Protein AF-A0A1A8F0S7-F1 (afdb_monomer_lite)

Structure (mmCIF, N/CA/C/O backbone):
data_AF-A0A1A8F0S7-F1
#
_entry.id   AF-A0A1A8F0S7-F1
#
loop_
_atom_site.group_PDB
_atom_site.id
_atom_site.type_symbol
_atom_site.label_atom_id
_atom_site.label_alt_id
_atom_site.label_comp_id
_atom_site.label_asym_id
_atom_site.label_entity_id
_atom_site.label_seq_id
_atom_site.pdbx_PDB_ins_code
_atom_site.Cartn_x
_atom_site.Cartn_y
_atom_site.Cartn_z
_atom_site.occupancy
_atom_site.B_iso_or_equiv
_atom_site.auth_seq_id
_atom_site.auth_comp_id
_atom_site.auth_asym_id
_atom_site.auth_atom_id
_atom_site.pdbx_PDB_model_num
ATOM 1 N N . PHE A 1 1 ? -6.351 -5.201 21.429 1.00 93.25 1 PHE A N 1
ATOM 2 C CA . PHE A 1 1 ? -6.988 -5.047 20.107 1.00 93.25 1 PHE A CA 1
ATOM 3 C C . PHE A 1 1 ? -7.717 -6.335 19.770 1.00 93.25 1 PHE A C 1
ATOM 5 O O . PHE A 1 1 ? -7.229 -7.386 20.167 1.00 93.25 1 PHE A O 1
ATOM 12 N N . ALA A 1 2 ? -8.847 -6.254 19.074 1.00 96.31 2 ALA A N 1
ATOM 13 C CA . ALA A 1 2 ? -9.504 -7.397 18.443 1.00 96.31 2 ALA A CA 1
ATOM 14 C C . ALA A 1 2 ? -9.340 -7.318 16.920 1.00 96.31 2 ALA A C 1
ATOM 16 O O . ALA A 1 2 ? -9.333 -6.221 16.362 1.00 96.31 2 ALA A O 1
ATOM 17 N N . GLU A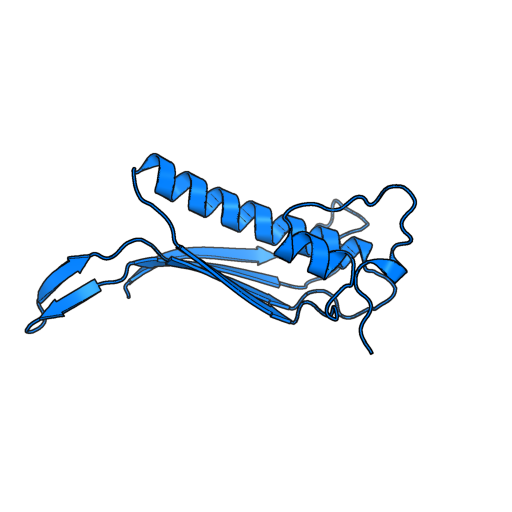 1 3 ? -9.200 -8.464 16.261 1.00 97.69 3 GLU A N 1
ATOM 18 C CA . GLU A 1 3 ? -9.238 -8.550 14.801 1.00 97.69 3 GLU A CA 1
ATOM 19 C C . GLU A 1 3 ? -10.684 -8.416 14.319 1.00 97.69 3 GLU A C 1
ATOM 21 O O . GLU A 1 3 ? -11.569 -9.124 14.797 1.00 97.69 3 GLU A O 1
ATOM 26 N N . VAL A 1 4 ? -10.917 -7.493 13.387 1.00 97.62 4 VAL A N 1
ATOM 27 C CA . VAL A 1 4 ? -12.232 -7.266 12.771 1.00 97.62 4 VAL A CA 1
ATOM 28 C C . VAL A 1 4 ? -12.292 -7.902 11.388 1.00 97.62 4 VAL A C 1
ATOM 30 O O . VAL A 1 4 ? -13.294 -8.517 11.033 1.00 97.62 4 VAL A O 1
ATOM 33 N N . ALA A 1 5 ? -11.234 -7.731 10.596 1.00 98.00 5 ALA A N 1
ATOM 34 C CA . ALA A 1 5 ? -11.119 -8.294 9.258 1.00 98.00 5 ALA A CA 1
ATOM 35 C C . ALA A 1 5 ? -9.649 -8.424 8.859 1.00 98.00 5 ALA A C 1
ATOM 37 O O . ALA A 1 5 ? -8.823 -7.598 9.252 1.00 98.00 5 ALA A O 1
ATOM 38 N N . VAL A 1 6 ? -9.344 -9.417 8.027 1.00 98.31 6 VAL A N 1
ATOM 39 C CA . VAL A 1 6 ? -8.018 -9.627 7.449 1.00 98.31 6 VAL A CA 1
ATOM 40 C C . VAL A 1 6 ? -8.139 -9.954 5.966 1.00 98.31 6 VAL A C 1
ATOM 42 O O . VAL A 1 6 ? -8.876 -10.860 5.577 1.00 98.31 6 VAL A O 1
ATOM 45 N N . THR A 1 7 ? -7.364 -9.251 5.145 1.00 98.50 7 THR A N 1
ATOM 46 C CA . THR A 1 7 ? -7.207 -9.544 3.721 1.00 98.50 7 THR A CA 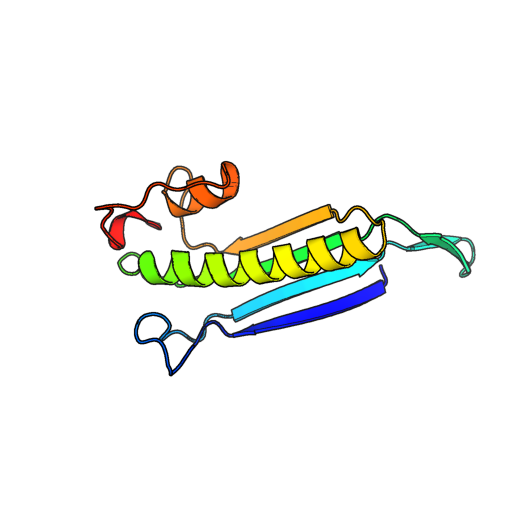1
ATOM 47 C C . THR A 1 7 ? -5.751 -9.887 3.440 1.00 98.50 7 THR A C 1
ATOM 49 O O . THR A 1 7 ? -4.845 -9.083 3.669 1.00 98.50 7 THR A O 1
ATOM 52 N N . LYS A 1 8 ? -5.520 -11.097 2.924 1.00 98.38 8 LYS A N 1
ATOM 53 C CA . LYS A 1 8 ? -4.222 -11.520 2.387 1.00 98.38 8 LYS A CA 1
ATOM 54 C C . LYS A 1 8 ? -4.214 -11.230 0.891 1.00 98.38 8 LYS A C 1
ATOM 56 O O . LYS A 1 8 ? -5.095 -11.697 0.173 1.00 98.38 8 LYS A O 1
ATOM 61 N N . LEU A 1 9 ? -3.244 -10.449 0.437 1.00 98.06 9 LEU A N 1
ATOM 62 C CA . LEU A 1 9 ? -3.120 -10.020 -0.949 1.00 98.06 9 LEU A CA 1
ATOM 63 C C . LEU A 1 9 ? -2.044 -10.838 -1.655 1.00 98.06 9 LEU A C 1
ATOM 65 O O . LEU A 1 9 ? -0.889 -10.833 -1.238 1.00 98.06 9 LEU A O 1
ATOM 69 N N . GLU A 1 10 ? -2.426 -11.465 -2.762 1.00 97.62 10 GLU A N 1
ATOM 70 C CA . GLU A 1 10 ? -1.513 -12.011 -3.763 1.00 97.62 10 GLU A CA 1
ATOM 71 C C . GLU A 1 10 ? -1.419 -11.013 -4.918 1.00 97.62 10 GLU A C 1
ATOM 73 O O . GLU A 1 10 ? -2.441 -10.615 -5.494 1.00 97.62 10 GLU A O 1
ATOM 78 N N . PHE A 1 11 ? -0.204 -10.581 -5.258 1.00 97.62 11 PHE A N 1
ATOM 79 C CA . PHE A 1 11 ? -0.021 -9.651 -6.373 1.00 97.62 11 PHE A CA 1
ATOM 80 C C . PHE A 1 11 ? 0.142 -10.341 -7.723 1.00 97.62 11 PHE A C 1
ATOM 82 O O . PHE A 1 11 ? -0.011 -9.678 -8.745 1.00 97.62 11 PHE A O 1
ATOM 89 N N . PHE A 1 12 ? 0.421 -11.645 -7.742 1.00 97.19 12 PHE A N 1
ATOM 90 C CA . PHE A 1 12 ? 0.474 -12.420 -8.975 1.00 97.19 12 PHE A CA 1
ATOM 91 C C . PHE A 1 12 ? -0.917 -12.490 -9.621 1.00 97.19 12 PHE A C 1
ATOM 93 O O . PHE A 1 12 ? -1.878 -12.925 -8.984 1.00 97.19 12 PHE A O 1
ATOM 100 N N . ARG A 1 13 ? -1.026 -12.075 -10.887 1.00 95.62 13 ARG A N 1
ATOM 101 C CA . ARG A 1 13 ? -2.268 -12.114 -11.675 1.00 95.62 13 ARG A CA 1
ATOM 102 C C . ARG A 1 13 ? -1.979 -12.785 -13.020 1.00 95.62 13 ARG A C 1
ATOM 104 O O . ARG A 1 13 ? -1.380 -12.141 -13.878 1.00 95.62 13 ARG A O 1
ATOM 111 N N . PRO A 1 14 ? -2.376 -14.054 -13.230 1.00 92.69 14 PRO A N 1
ATOM 112 C CA . PRO A 1 14 ? -2.023 -14.786 -14.447 1.00 92.69 14 PRO A CA 1
ATOM 113 C C . PRO A 1 14 ? -2.639 -14.172 -15.712 1.00 92.69 14 PRO A C 1
ATOM 115 O O . PRO A 1 14 ? -2.111 -14.370 -16.802 1.00 92.69 14 PRO A O 1
ATOM 118 N N . GLU A 1 15 ? -3.714 -13.391 -15.581 1.00 94.12 15 GLU A N 1
ATOM 119 C CA . GLU A 1 15 ? -4.346 -12.678 -16.693 1.00 94.12 15 GLU A CA 1
ATOM 120 C C . GLU A 1 15 ? -3.637 -11.358 -17.056 1.00 94.12 15 GLU A C 1
ATOM 122 O O . GLU A 1 15 ? -3.977 -10.736 -18.062 1.00 94.12 15 GLU A O 1
ATOM 127 N N . MET A 1 16 ? -2.665 -10.904 -16.254 1.00 91.44 16 MET A N 1
ATOM 128 C CA . MET A 1 16 ? -1.948 -9.643 -16.455 1.00 91.44 16 MET A CA 1
ATOM 129 C C . MET A 1 16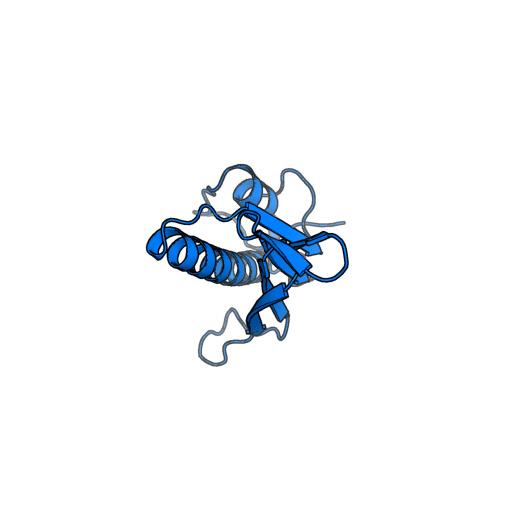 ? -0.443 -9.887 -16.556 1.00 91.44 16 MET A C 1
ATOM 131 O O . MET A 1 16 ? 0.234 -10.054 -15.546 1.00 91.44 16 MET A O 1
ATOM 135 N N . GLU A 1 17 ? 0.103 -9.794 -17.770 1.00 91.12 17 GLU A N 1
ATOM 136 C CA . GLU A 1 17 ? 1.529 -10.044 -18.054 1.00 91.12 17 GLU A CA 1
ATOM 137 C C . GLU A 1 17 ? 2.487 -9.244 -17.147 1.00 91.12 17 GLU A C 1
ATOM 139 O O . GLU A 1 17 ? 3.540 -9.733 -16.743 1.00 91.12 17 GLU A O 1
ATOM 144 N N . MET A 1 18 ? 2.110 -8.016 -16.773 1.00 92.56 18 MET A N 1
ATOM 145 C CA . MET A 1 18 ? 2.917 -7.170 -15.889 1.00 92.56 18 MET A CA 1
ATOM 146 C C . MET A 1 18 ? 3.040 -7.733 -14.461 1.00 92.56 18 MET A C 1
ATOM 148 O O . MET A 1 18 ? 4.085 -7.561 -13.835 1.00 92.56 18 MET A O 1
ATOM 152 N N . LEU A 1 19 ? 1.995 -8.376 -13.934 1.00 94.69 19 LEU A N 1
ATOM 153 C CA . LEU A 1 19 ? 1.892 -8.835 -12.546 1.00 94.69 19 LEU A CA 1
ATOM 154 C C . LEU A 1 19 ? 2.288 -10.313 -12.419 1.00 94.69 19 LEU A C 1
ATOM 156 O O . LEU A 1 19 ? 1.536 -11.158 -11.939 1.00 94.69 19 LEU A O 1
ATOM 160 N N . ASP A 1 20 ? 3.524 -10.606 -12.817 1.00 93.25 20 ASP A N 1
ATOM 161 C CA . ASP A 1 20 ? 4.111 -11.949 -12.889 1.00 93.25 20 ASP A CA 1
ATOM 162 C C . ASP A 1 20 ? 4.862 -12.376 -11.611 1.00 93.25 20 ASP A C 1
ATOM 164 O O . ASP A 1 20 ? 5.624 -13.344 -11.622 1.00 93.25 20 ASP A O 1
ATOM 168 N N . ARG A 1 21 ? 4.696 -11.647 -10.496 1.00 95.88 21 ARG A N 1
ATOM 169 C CA . ARG A 1 21 ? 5.455 -11.863 -9.250 1.00 95.88 21 ARG A CA 1
ATOM 170 C C . ARG A 1 21 ? 4.560 -12.192 -8.064 1.00 95.88 21 ARG A C 1
ATOM 172 O O . ARG A 1 21 ? 3.623 -11.460 -7.769 1.00 95.88 21 ARG A O 1
ATOM 179 N N . HIS A 1 22 ? 4.949 -13.224 -7.318 1.00 96.12 22 HIS A N 1
ATOM 180 C CA . HIS A 1 22 ? 4.294 -13.712 -6.096 1.00 96.12 22 HIS A CA 1
ATOM 181 C C . HIS A 1 22 ? 4.653 -12.903 -4.839 1.00 96.12 22 HIS A C 1
ATOM 183 O O . HIS A 1 22 ? 4.771 -13.451 -3.747 1.00 96.12 22 HIS A O 1
ATOM 189 N N . ASN A 1 23 ? 4.903 -11.600 -4.981 1.00 98.12 23 ASN A N 1
ATOM 190 C CA . ASN A 1 23 ? 4.958 -10.739 -3.805 1.00 98.12 23 ASN A CA 1
ATOM 191 C C . ASN A 1 23 ? 3.559 -10.696 -3.176 1.00 98.12 23 ASN A C 1
ATOM 193 O O . ASN A 1 23 ? 2.546 -10.804 -3.875 1.00 98.12 23 ASN A O 1
ATOM 197 N N . VAL A 1 24 ? 3.523 -10.500 -1.864 1.00 98.38 24 VAL A N 1
ATOM 198 C CA . VAL A 1 24 ? 2.291 -10.525 -1.080 1.00 98.38 24 VAL A CA 1
ATOM 199 C C . VAL A 1 24 ? 2.167 -9.275 -0.225 1.00 98.38 24 VAL A C 1
ATOM 201 O O . VAL A 1 24 ? 3.160 -8.614 0.090 1.00 98.38 24 VAL A O 1
ATOM 204 N N . GLY A 1 25 ? 0.939 -8.983 0.180 1.00 98.50 25 GLY A N 1
ATOM 205 C CA . GLY A 1 25 ? 0.623 -7.977 1.183 1.00 98.50 25 GLY A CA 1
ATOM 206 C C . GLY A 1 25 ? -0.404 -8.499 2.179 1.00 98.50 25 GLY A C 1
ATOM 207 O O . GLY A 1 25 ? -1.067 -9.510 1.952 1.00 98.50 25 GLY A O 1
ATOM 208 N N . ILE A 1 26 ? -0.554 -7.796 3.292 1.00 98.75 26 ILE A N 1
ATOM 209 C CA . ILE A 1 26 ? -1.623 -8.030 4.260 1.00 98.75 26 ILE A CA 1
ATOM 210 C C . ILE A 1 26 ? -2.244 -6.696 4.648 1.00 98.75 26 ILE A C 1
ATOM 212 O O . ILE A 1 26 ? -1.526 -5.718 4.855 1.00 98.75 26 ILE A O 1
ATOM 216 N N . VAL A 1 27 ? -3.569 -6.673 4.748 1.00 98.81 27 VAL A N 1
ATOM 217 C CA . VAL A 1 27 ? -4.346 -5.555 5.286 1.00 98.81 27 VAL A CA 1
ATOM 218 C C . VAL A 1 27 ? -5.205 -6.097 6.421 1.00 98.81 27 VAL A C 1
ATOM 220 O O . VAL A 1 27 ? -5.951 -7.056 6.243 1.00 98.81 27 VAL A O 1
ATOM 223 N N . LEU A 1 28 ? -5.053 -5.520 7.607 1.00 98.62 28 LEU A N 1
ATOM 224 C CA . LEU A 1 28 ? -5.671 -5.970 8.848 1.00 98.62 28 LEU A CA 1
ATOM 225 C C . LEU A 1 28 ? -6.453 -4.817 9.469 1.00 98.62 28 LEU A C 1
ATOM 227 O O . LEU A 1 28 ? -5.881 -3.771 9.766 1.00 98.62 28 LEU A O 1
ATOM 231 N N . LEU A 1 29 ? -7.745 -5.013 9.708 1.00 98.69 29 LEU A N 1
ATOM 232 C CA . LEU A 1 29 ? -8.566 -4.073 10.460 1.00 98.69 29 LEU A CA 1
ATOM 233 C C . LEU A 1 29 ? -8.625 -4.508 11.925 1.00 98.69 29 LEU A C 1
ATOM 235 O O . LEU A 1 29 ? -9.117 -5.590 12.249 1.00 98.69 29 LEU A O 1
ATOM 239 N N . LEU A 1 30 ? -8.134 -3.647 12.809 1.00 98.50 30 LEU A N 1
ATOM 240 C CA . LEU A 1 30 ? -8.077 -3.867 14.248 1.00 98.50 30 LEU A CA 1
ATOM 241 C C . LEU A 1 30 ? -9.033 -2.935 14.986 1.00 98.50 30 LEU A C 1
ATOM 243 O O . LEU A 1 30 ? -9.105 -1.743 14.695 1.00 98.50 30 LEU A O 1
ATOM 247 N N . GLN A 1 31 ? -9.684 -3.458 16.021 1.00 97.44 31 GLN A N 1
ATOM 248 C CA . GLN A 1 31 ? -10.463 -2.677 16.972 1.00 97.44 31 GLN A CA 1
ATOM 249 C C . GLN A 1 31 ? -9.673 -2.485 18.277 1.00 97.44 31 GLN A C 1
ATOM 251 O O . GLN A 1 31 ? -9.387 -3.472 18.969 1.00 97.44 31 GLN A O 1
ATOM 256 N N . PRO A 1 32 ? -9.310 -1.253 18.673 1.00 96.38 32 PRO A N 1
ATOM 257 C CA . PRO A 1 32 ? -8.781 -0.995 20.008 1.00 96.38 32 PRO A CA 1
ATOM 258 C C . PRO A 1 32 ? -9.858 -1.263 21.065 1.00 96.38 32 PRO A C 1
ATOM 260 O O . PRO A 1 32 ? -10.975 -0.761 20.957 1.00 96.38 32 PRO A O 1
ATOM 263 N N . LEU A 1 33 ? -9.508 -2.024 22.102 1.00 95.81 33 LEU A N 1
ATOM 264 C CA . LEU A 1 33 ? -10.388 -2.321 23.232 1.00 95.81 33 LEU A CA 1
ATOM 265 C C . LEU A 1 33 ? -9.749 -1.766 24.502 1.00 95.81 33 LEU A C 1
ATOM 267 O O . LEU A 1 33 ? -8.588 -2.073 24.780 1.00 95.81 33 LEU A O 1
ATOM 271 N N . VAL A 1 34 ? -10.499 -0.971 25.258 1.00 93.38 34 VAL A N 1
ATOM 272 C CA . VAL A 1 34 ? -10.123 -0.532 26.603 1.00 93.38 34 VAL A CA 1
ATOM 273 C C . VAL A 1 34 ? -10.719 -1.529 27.582 1.00 93.38 34 VAL A C 1
ATOM 275 O O . VAL A 1 34 ? -11.930 -1.741 27.588 1.00 93.38 34 VAL A O 1
ATOM 278 N N . VAL A 1 35 ? -9.863 -2.168 28.375 1.00 92.94 35 VAL A N 1
ATOM 279 C CA . VAL A 1 35 ? -10.256 -3.214 29.323 1.00 92.94 35 VAL A CA 1
ATOM 280 C C . VAL A 1 35 ? -9.924 -2.756 30.737 1.00 92.94 35 VAL A C 1
ATOM 282 O O . VAL A 1 35 ? -8.797 -2.341 31.002 1.00 92.94 35 VAL A O 1
ATOM 285 N N . GLN A 1 36 ? -10.893 -2.858 31.642 1.00 91.75 36 GLN A N 1
ATOM 286 C CA . GLN A 1 36 ? -10.711 -2.689 33.084 1.00 91.75 36 GLN A CA 1
ATOM 287 C C . GLN A 1 36 ? -11.274 -3.923 33.781 1.00 91.75 36 GLN A C 1
ATOM 289 O O . GLN A 1 36 ? -12.374 -4.355 33.456 1.00 91.75 36 GLN A O 1
ATOM 294 N N . GLU A 1 37 ? -10.500 -4.515 34.693 1.00 89.50 37 GLU A N 1
ATOM 295 C CA . GLU A 1 37 ? -10.920 -5.696 35.471 1.00 89.50 37 GLU A CA 1
ATOM 296 C C . GLU A 1 37 ? -11.515 -6.828 34.605 1.00 89.50 37 GLU A C 1
ATOM 298 O O . GLU A 1 37 ? -12.525 -7.436 34.939 1.00 89.50 37 GLU A O 1
ATOM 303 N N . ALA A 1 38 ? -10.882 -7.102 33.456 1.00 88.31 38 ALA A N 1
ATOM 304 C CA . ALA A 1 38 ? -11.311 -8.091 32.457 1.00 88.31 38 ALA A CA 1
ATOM 305 C C . ALA A 1 38 ? -12.656 -7.810 31.744 1.00 88.31 38 ALA A C 1
ATOM 307 O O . ALA A 1 38 ? -13.123 -8.647 30.973 1.00 88.31 38 ALA A O 1
ATOM 308 N N . VAL A 1 39 ? -13.237 -6.619 31.909 1.00 92.12 39 VAL A N 1
ATOM 309 C CA . VAL A 1 39 ? -14.420 -6.146 31.175 1.00 92.12 39 VAL A CA 1
ATOM 310 C C . VAL A 1 39 ? -14.009 -5.078 30.160 1.00 92.12 39 VAL A C 1
ATOM 312 O O . VAL A 1 39 ? -13.223 -4.181 30.465 1.00 92.12 39 VAL A O 1
ATOM 315 N N . VAL A 1 40 ? -14.534 -5.157 28.932 1.00 92.69 40 VAL A N 1
ATOM 316 C CA . VAL A 1 40 ? -14.352 -4.098 27.925 1.00 92.69 40 VAL A CA 1
ATOM 317 C C . VAL A 1 40 ? -15.215 -2.900 28.319 1.00 92.69 40 VAL A C 1
ATOM 319 O O . VAL A 1 40 ? -16.437 -3.008 28.361 1.00 92.69 40 VAL A O 1
ATOM 322 N N . THR A 1 41 ? -14.587 -1.761 28.594 1.00 93.94 41 THR A N 1
ATOM 323 C CA . THR A 1 41 ? -15.266 -0.539 29.053 1.00 93.94 41 THR A CA 1
ATOM 324 C C . THR A 1 41 ? -15.401 0.521 27.968 1.00 93.94 41 THR A C 1
ATOM 326 O O . THR A 1 41 ? -16.296 1.358 28.041 1.00 93.94 41 THR A O 1
ATOM 329 N N . ALA A 1 42 ? -14.549 0.485 26.943 1.00 94.12 42 ALA A N 1
ATOM 330 C CA . ALA A 1 42 ? -14.665 1.352 25.778 1.00 94.12 42 ALA A CA 1
ATOM 331 C C . ALA A 1 42 ? -14.034 0.714 24.538 1.00 94.12 42 ALA A C 1
ATOM 333 O O . ALA A 1 42 ? -13.156 -0.149 24.622 1.00 94.12 42 ALA A O 1
ATOM 334 N N . VAL A 1 43 ? -14.467 1.186 23.374 1.00 95.00 43 VAL A N 1
ATOM 335 C CA . VAL A 1 43 ? -13.962 0.773 22.067 1.00 95.00 43 VAL A CA 1
ATOM 336 C C . VAL A 1 43 ? -13.409 2.011 21.365 1.00 95.00 43 VAL A C 1
ATOM 338 O O . VAL A 1 43 ? -14.102 3.018 21.242 1.00 95.00 43 VAL A O 1
ATOM 341 N N . GLY A 1 44 ? -12.137 1.965 20.964 1.00 94.44 44 GLY A N 1
ATOM 342 C CA . GLY A 1 44 ? -11.491 3.060 20.231 1.00 94.44 44 GLY A CA 1
ATOM 343 C C . GLY A 1 44 ? -11.833 3.033 18.737 1.00 94.44 44 GLY A C 1
ATOM 344 O O . GLY A 1 44 ? -12.410 2.052 18.283 1.00 94.44 44 GLY A O 1
ATOM 345 N N . PRO A 1 45 ? -11.460 4.055 17.948 1.00 95.94 45 PRO A N 1
ATOM 346 C CA . PRO A 1 45 ? -11.671 4.049 16.498 1.00 95.94 45 PRO A CA 1
ATOM 347 C C . PRO A 1 45 ? -10.894 2.904 15.815 1.00 95.94 45 PRO A C 1
ATOM 349 O O . PRO A 1 45 ? -9.769 2.616 16.240 1.00 95.94 45 PRO A O 1
ATOM 352 N N . PRO A 1 46 ? -11.435 2.272 14.755 1.00 97.88 46 PRO A N 1
ATOM 353 C CA . PRO A 1 46 ? -10.738 1.212 14.031 1.00 97.88 46 PRO A CA 1
ATOM 354 C C . PRO A 1 46 ? -9.368 1.645 13.486 1.00 97.88 46 PRO A C 1
ATOM 356 O O . PRO A 1 46 ? -9.165 2.794 13.084 1.00 97.88 46 PRO A O 1
ATOM 359 N N . LEU A 1 47 ? -8.432 0.698 13.438 1.00 98.44 47 LEU A N 1
ATOM 360 C CA . LEU A 1 47 ? -7.073 0.865 12.928 1.00 98.44 47 LEU A CA 1
ATOM 361 C C . LEU A 1 47 ? -6.815 -0.136 11.796 1.00 98.44 47 LEU A C 1
ATOM 363 O O . LEU A 1 47 ? -6.709 -1.335 12.038 1.00 98.44 47 LEU A O 1
ATOM 367 N N . CYS A 1 48 ? -6.690 0.359 10.570 1.00 98.69 48 CYS A N 1
ATOM 368 C CA . CYS A 1 48 ? -6.240 -0.400 9.413 1.00 98.69 48 CYS A CA 1
ATOM 369 C C . CYS A 1 48 ? -4.707 -0.439 9.385 1.00 98.69 48 CYS A C 1
ATOM 371 O O . CYS A 1 48 ? -4.053 0.590 9.221 1.00 98.69 48 CYS A O 1
ATOM 373 N N . VAL A 1 49 ? -4.125 -1.626 9.520 1.00 98.81 49 VAL A N 1
ATOM 374 C CA . VAL A 1 49 ? -2.683 -1.861 9.419 1.00 98.81 49 VAL A CA 1
ATOM 375 C C . VAL A 1 49 ? -2.403 -2.638 8.143 1.00 98.81 49 VAL A C 1
ATOM 377 O O . VAL A 1 49 ? -2.905 -3.744 7.964 1.00 98.81 49 VAL A O 1
ATOM 380 N N . ALA A 1 50 ? -1.581 -2.076 7.268 1.00 98.81 50 ALA A N 1
ATOM 381 C CA . ALA A 1 50 ? -1.127 -2.722 6.050 1.00 98.81 50 ALA A CA 1
ATOM 382 C C . ALA A 1 50 ? 0.378 -2.994 6.114 1.00 98.81 50 ALA A C 1
ATOM 384 O O . ALA A 1 50 ? 1.143 -2.166 6.608 1.00 98.81 50 ALA A O 1
ATOM 385 N N . ASN A 1 51 ? 0.811 -4.144 5.601 1.00 98.81 51 ASN A N 1
ATOM 386 C CA . ASN A 1 51 ? 2.225 -4.484 5.482 1.00 98.81 51 ASN A CA 1
ATOM 387 C C . ASN A 1 51 ? 2.502 -5.208 4.161 1.00 98.81 51 ASN A C 1
ATOM 389 O O . ASN A 1 51 ? 1.707 -6.046 3.732 1.00 98.81 51 ASN A O 1
ATOM 393 N N . THR A 1 52 ? 3.624 -4.902 3.516 1.00 98.69 52 THR A N 1
ATOM 394 C CA . THR A 1 52 ? 4.015 -5.516 2.240 1.00 98.69 52 THR A CA 1
ATOM 395 C C . THR A 1 52 ? 5.532 -5.594 2.086 1.00 98.69 52 THR A C 1
ATOM 397 O O . THR A 1 52 ? 6.285 -4.894 2.761 1.00 98.69 52 THR A O 1
ATOM 400 N N . HIS A 1 53 ? 5.984 -6.423 1.152 1.00 98.12 53 HIS A N 1
ATOM 401 C CA . HIS A 1 53 ? 7.333 -6.353 0.605 1.00 98.12 53 HIS A CA 1
ATOM 402 C C . HIS A 1 53 ? 7.214 -6.321 -0.923 1.00 98.12 53 HIS A C 1
ATOM 404 O O . HIS A 1 53 ? 6.967 -7.350 -1.561 1.00 98.12 53 HIS A O 1
ATOM 410 N N . LEU A 1 54 ? 7.354 -5.128 -1.509 1.00 98.12 54 LEU A N 1
ATOM 411 C CA . LEU A 1 54 ? 7.238 -4.921 -2.956 1.00 98.12 54 LEU A CA 1
ATOM 412 C C . LEU A 1 54 ? 8.391 -5.582 -3.715 1.00 98.12 54 LEU A C 1
ATOM 414 O O . LEU A 1 54 ? 9.434 -5.905 -3.147 1.00 98.12 54 LEU A O 1
ATOM 418 N N . LEU A 1 55 ? 8.229 -5.752 -5.026 1.00 97.62 55 LEU A N 1
ATOM 419 C CA . LEU A 1 55 ? 9.264 -6.312 -5.888 1.00 97.62 55 LEU A CA 1
ATOM 420 C C . LEU A 1 55 ? 10.618 -5.610 -5.681 1.00 97.62 55 LEU A C 1
ATOM 422 O O . LEU A 1 55 ? 10.714 -4.386 -5.745 1.00 97.62 55 LEU A O 1
ATOM 426 N N . PHE A 1 56 ? 11.683 -6.400 -5.521 1.00 96.25 56 PHE A N 1
ATOM 427 C CA . PHE A 1 56 ? 13.042 -5.877 -5.399 1.00 96.25 56 PHE A CA 1
ATOM 428 C C . PHE A 1 56 ? 13.513 -5.239 -6.713 1.00 96.25 56 PHE A C 1
ATOM 430 O O . PHE A 1 56 ? 13.806 -4.055 -6.734 1.00 96.25 56 PHE A O 1
ATOM 437 N N . ASN A 1 57 ? 13.486 -5.961 -7.841 1.00 95.06 57 ASN A N 1
ATOM 438 C CA . ASN A 1 57 ? 14.114 -5.573 -9.120 1.00 95.06 57 ASN A CA 1
ATOM 439 C C . ASN A 1 57 ? 14.013 -4.059 -9.480 1.00 95.06 57 ASN A C 1
ATOM 441 O O . ASN A 1 57 ? 12.920 -3.571 -9.790 1.00 95.06 57 ASN A O 1
ATOM 445 N N . PRO A 1 58 ? 15.140 -3.314 -9.536 1.00 92.69 58 PRO A N 1
ATOM 446 C CA . PRO A 1 58 ? 15.141 -1.863 -9.773 1.00 92.69 58 PRO A CA 1
ATOM 447 C C . PRO A 1 58 ? 14.677 -1.460 -11.177 1.00 92.69 58 PRO A C 1
ATOM 449 O O . PRO A 1 58 ? 14.323 -0.305 -11.397 1.00 92.69 58 PRO A O 1
ATOM 452 N N . LYS A 1 59 ? 14.666 -2.391 -12.140 1.00 94.25 59 LYS A N 1
ATOM 453 C CA . LYS A 1 59 ? 14.211 -2.127 -13.513 1.00 94.25 59 LYS A CA 1
ATOM 454 C C . LYS A 1 59 ? 12.693 -2.2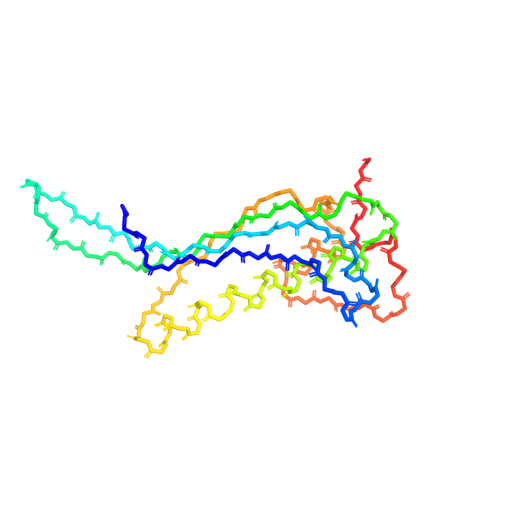22 -13.673 1.00 94.25 59 LYS A C 1
ATOM 456 O O . LYS A 1 59 ? 12.180 -1.772 -14.690 1.00 94.25 59 LYS A O 1
ATOM 461 N N . ARG A 1 60 ? 11.993 -2.808 -12.696 1.00 95.19 60 ARG A N 1
ATOM 462 C CA . ARG A 1 60 ? 10.560 -3.130 -12.768 1.00 95.19 60 ARG A CA 1
ATOM 463 C C . ARG A 1 60 ? 9.723 -2.267 -11.826 1.00 95.19 60 ARG A C 1
ATOM 465 O O . ARG A 1 60 ? 8.948 -2.766 -11.013 1.00 95.19 60 ARG A O 1
ATOM 472 N N . GLY A 1 61 ? 9.929 -0.953 -11.882 1.00 95.56 61 GLY A N 1
ATOM 473 C CA . GLY A 1 61 ? 9.160 -0.016 -11.067 1.00 95.56 61 GLY A CA 1
ATOM 474 C C . GLY A 1 61 ? 7.693 0.119 -11.499 1.00 95.56 61 GLY A C 1
ATOM 475 O O . GLY A 1 61 ? 6.863 0.478 -10.674 1.00 95.56 61 GLY A O 1
ATOM 476 N N . ASP A 1 62 ? 7.369 -0.261 -12.736 1.00 95.06 62 ASP A N 1
ATOM 477 C CA . ASP A 1 62 ? 6.009 -0.529 -13.221 1.00 95.06 62 ASP A CA 1
ATOM 478 C C . ASP A 1 62 ? 5.291 -1.578 -12.355 1.00 95.06 62 ASP A C 1
ATOM 480 O O . ASP A 1 62 ? 4.186 -1.337 -11.874 1.00 95.06 62 ASP A O 1
ATOM 484 N N . VAL A 1 63 ? 5.956 -2.701 -12.061 1.00 96.69 63 VAL A N 1
ATOM 485 C CA . VAL A 1 63 ? 5.394 -3.758 -11.204 1.00 96.69 63 VAL A CA 1
ATOM 486 C C . VAL A 1 63 ? 5.240 -3.276 -9.774 1.00 96.69 63 VAL A C 1
ATOM 488 O O . VAL A 1 63 ? 4.203 -3.510 -9.165 1.00 96.69 63 VAL A O 1
ATOM 491 N N . LYS A 1 64 ? 6.244 -2.573 -9.234 1.00 97.50 64 LYS A N 1
ATOM 492 C CA . LYS A 1 64 ? 6.160 -2.015 -7.875 1.00 97.50 64 LYS A CA 1
ATOM 493 C C . LYS A 1 64 ? 4.977 -1.057 -7.744 1.00 97.50 64 LYS A C 1
ATOM 495 O O . LYS A 1 64 ? 4.259 -1.112 -6.751 1.00 97.50 64 LYS A O 1
ATOM 500 N N . LEU A 1 65 ? 4.761 -0.209 -8.752 1.00 96.81 65 LEU A N 1
ATOM 501 C CA . LEU A 1 65 ? 3.638 0.722 -8.797 1.00 96.81 65 LEU A CA 1
ATOM 502 C C . LEU A 1 65 ? 2.296 -0.016 -8.849 1.00 96.81 65 LEU A C 1
ATOM 504 O O . LEU A 1 65 ? 1.392 0.327 -8.095 1.00 96.81 65 LEU A O 1
ATOM 508 N N . ALA A 1 66 ? 2.178 -1.057 -9.676 1.00 96.81 66 ALA A N 1
ATOM 509 C CA . ALA A 1 66 ? 0.968 -1.872 -9.754 1.00 96.81 66 ALA A CA 1
ATOM 510 C C . ALA A 1 66 ? 0.685 -2.634 -8.442 1.00 96.81 66 ALA A C 1
ATOM 512 O O . ALA A 1 66 ? -0.447 -2.648 -7.966 1.00 96.81 66 ALA A O 1
ATOM 513 N N . GLN A 1 67 ? 1.713 -3.211 -7.812 1.00 98.25 67 GLN A N 1
ATOM 514 C CA . GLN A 1 67 ? 1.603 -3.863 -6.501 1.00 98.25 67 GLN A CA 1
ATOM 515 C C . GLN A 1 67 ? 1.162 -2.877 -5.410 1.00 98.25 67 GLN A C 1
ATOM 517 O O . GLN A 1 67 ? 0.259 -3.177 -4.628 1.00 98.25 67 GLN A O 1
ATOM 522 N N . LEU A 1 68 ? 1.755 -1.678 -5.387 1.00 98.06 68 LEU A N 1
ATOM 523 C CA . LEU A 1 68 ? 1.356 -0.611 -4.472 1.00 98.06 68 LEU A CA 1
ATOM 524 C C . LEU A 1 68 ? -0.093 -0.173 -4.720 1.00 98.06 68 LEU A C 1
ATOM 526 O O . LEU A 1 68 ? -0.838 0.003 -3.763 1.00 98.06 68 LEU A O 1
ATOM 530 N N . ALA A 1 69 ? -0.517 -0.048 -5.980 1.00 97.25 69 ALA A N 1
ATOM 531 C CA . ALA A 1 69 ? -1.892 0.3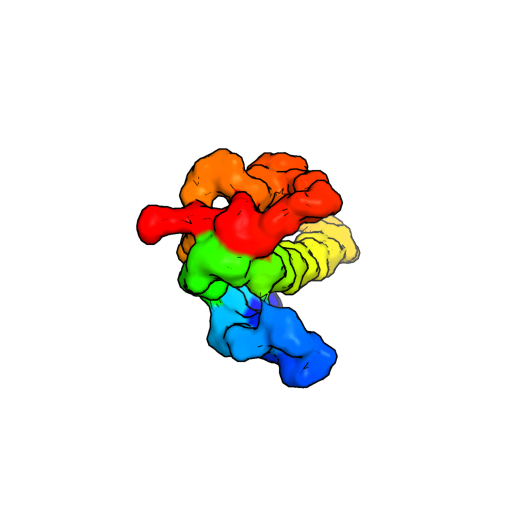07 -6.321 1.00 97.25 69 ALA A CA 1
ATOM 532 C C . ALA A 1 69 ? -2.905 -0.733 -5.809 1.00 97.25 69 ALA A C 1
ATOM 534 O O . ALA A 1 69 ? -3.940 -0.350 -5.271 1.00 97.25 69 ALA A O 1
ATOM 535 N N . ILE A 1 70 ? -2.593 -2.033 -5.905 1.00 98.12 70 ILE A N 1
ATOM 536 C CA . ILE A 1 70 ? -3.437 -3.103 -5.343 1.00 98.12 70 ILE A CA 1
ATOM 537 C C . ILE A 1 70 ? -3.539 -2.972 -3.818 1.00 98.12 70 ILE A C 1
ATOM 539 O O . ILE A 1 70 ? -4.637 -3.053 -3.271 1.00 98.12 70 ILE A O 1
ATOM 543 N N . LEU A 1 71 ? -2.417 -2.737 -3.128 1.00 98.75 71 LEU A N 1
ATOM 544 C CA . LEU A 1 71 ? -2.408 -2.542 -1.675 1.00 98.75 71 LEU A CA 1
ATOM 545 C C . LEU A 1 71 ? -3.247 -1.324 -1.258 1.00 98.75 71 LEU A C 1
ATOM 547 O O . LEU A 1 71 ? -4.054 -1.418 -0.337 1.00 98.75 71 LEU A O 1
ATOM 551 N N . LEU A 1 72 ? -3.073 -0.191 -1.945 1.00 98.38 72 LEU A N 1
ATOM 552 C CA . LEU A 1 72 ? -3.816 1.042 -1.673 1.00 98.38 72 LEU A CA 1
ATOM 553 C C . LEU A 1 72 ? -5.316 0.884 -1.954 1.00 98.38 72 LEU A C 1
ATOM 555 O O . LEU A 1 72 ? -6.124 1.416 -1.197 1.00 98.38 72 LEU A O 1
ATOM 559 N N . ALA A 1 73 ? -5.696 0.129 -2.989 1.00 98.44 73 ALA A N 1
ATOM 560 C CA . ALA A 1 73 ? -7.095 -0.170 -3.284 1.00 98.44 73 ALA A CA 1
ATOM 561 C C . ALA A 1 73 ? -7.759 -0.996 -2.169 1.00 98.44 73 ALA A C 1
ATOM 563 O O . ALA A 1 73 ? -8.896 -0.712 -1.794 1.00 98.44 73 ALA A O 1
ATOM 564 N N . GLU A 1 74 ? -7.049 -1.974 -1.600 1.00 98.75 74 GLU A N 1
ATOM 565 C CA . GLU A 1 74 ? -7.558 -2.753 -0.464 1.00 98.75 74 GLU A CA 1
ATOM 566 C C . GLU A 1 74 ? -7.698 -1.890 0.800 1.00 98.75 74 GLU A C 1
ATOM 568 O O . GLU A 1 74 ? -8.717 -1.946 1.488 1.00 98.75 74 GLU A O 1
ATOM 573 N N . ILE A 1 75 ? -6.711 -1.033 1.084 1.00 98.62 75 ILE A N 1
ATOM 574 C CA . ILE A 1 75 ? -6.785 -0.069 2.193 1.00 98.62 75 ILE A CA 1
ATOM 575 C C . ILE A 1 75 ? -7.999 0.860 2.020 1.00 98.62 75 ILE A C 1
ATOM 577 O O . ILE A 1 75 ? -8.769 1.050 2.962 1.00 98.62 75 ILE A O 1
ATOM 581 N N . ASP A 1 76 ? -8.212 1.414 0.824 1.00 98.31 76 ASP A N 1
ATOM 582 C CA . ASP A 1 76 ? -9.358 2.281 0.523 1.00 98.31 76 ASP A CA 1
ATOM 583 C C . ASP A 1 76 ? -10.701 1.547 0.688 1.00 98.31 76 ASP A C 1
ATOM 585 O O . ASP A 1 76 ? -11.649 2.108 1.244 1.00 98.31 76 ASP A O 1
ATOM 589 N N . ALA A 1 77 ? -10.783 0.271 0.298 1.00 98.50 77 ALA A N 1
ATOM 590 C CA . ALA A 1 77 ? -11.968 -0.555 0.528 1.00 98.50 77 ALA A CA 1
ATOM 591 C C . ALA A 1 77 ? -12.277 -0.717 2.030 1.00 98.50 77 ALA A C 1
ATOM 593 O O . ALA A 1 77 ? -13.429 -0.551 2.448 1.00 98.50 77 ALA A O 1
ATOM 594 N N . VAL A 1 78 ? -11.255 -0.958 2.859 1.00 98.38 78 VAL A N 1
ATOM 595 C CA . VAL A 1 78 ? -11.393 -1.038 4.324 1.00 98.38 78 VAL A CA 1
ATOM 596 C C . VAL A 1 78 ? -11.847 0.299 4.918 1.00 98.38 78 VAL A C 1
ATOM 598 O O . VAL A 1 78 ? -12.784 0.329 5.723 1.00 98.38 78 VAL A O 1
ATOM 601 N N . ILE A 1 79 ? -11.252 1.418 4.493 1.00 97.94 79 ILE A N 1
ATOM 602 C CA . ILE A 1 79 ? -11.642 2.763 4.948 1.00 97.94 79 ILE A CA 1
ATOM 603 C C . ILE A 1 79 ? -13.102 3.052 4.584 1.00 97.94 79 ILE A C 1
ATOM 605 O O . ILE A 1 79 ? -13.872 3.514 5.429 1.00 97.94 79 ILE A O 1
ATOM 609 N N . LYS A 1 80 ? -13.514 2.753 3.346 1.00 98.00 80 LYS A N 1
ATOM 610 C CA . LYS A 1 80 ? -14.901 2.923 2.885 1.00 98.00 80 LYS A CA 1
ATOM 611 C C . LYS A 1 80 ? -15.880 2.070 3.688 1.00 98.00 80 LYS A C 1
ATOM 613 O O . LYS A 1 80 ? -16.952 2.562 4.034 1.00 98.00 80 LYS A O 1
ATOM 618 N N . SER A 1 81 ? -15.502 0.838 4.031 1.00 97.62 81 SER A N 1
ATOM 619 C CA . SER A 1 81 ? -16.298 -0.048 4.890 1.00 97.62 81 SER A CA 1
ATOM 620 C C . SER A 1 81 ? -16.505 0.537 6.294 1.00 97.62 81 SER A C 1
ATOM 622 O O . SER A 1 81 ? -17.632 0.557 6.788 1.00 97.62 81 SER A O 1
ATOM 624 N N . CYS A 1 82 ? -15.459 1.100 6.910 1.00 97.69 82 CYS A N 1
ATOM 625 C CA . CYS A 1 82 ? -15.574 1.795 8.200 1.00 97.69 82 CYS A CA 1
ATOM 626 C C . CYS A 1 82 ? -16.461 3.044 8.087 1.00 97.69 82 CYS A C 1
ATOM 628 O O . CYS A 1 82 ? -17.387 3.239 8.874 1.00 97.69 82 CYS A O 1
ATOM 630 N N . LYS A 1 83 ? -16.249 3.857 7.044 1.00 97.31 83 LYS A N 1
ATOM 631 C CA . LYS A 1 83 ? -17.037 5.072 6.798 1.00 97.31 83 LYS A CA 1
ATOM 632 C C . LYS A 1 83 ? -18.524 4.768 6.608 1.00 97.31 83 LYS A C 1
ATOM 634 O O . LYS A 1 83 ? -19.360 5.523 7.095 1.00 97.31 83 LYS A O 1
ATOM 639 N N . ALA A 1 84 ? -18.864 3.663 5.943 1.00 97.56 84 ALA A N 1
ATOM 640 C CA . ALA A 1 84 ? -20.248 3.215 5.777 1.00 97.56 84 ALA A CA 1
ATOM 641 C C . ALA A 1 84 ? -20.934 2.871 7.114 1.00 97.56 84 ALA A C 1
ATOM 643 O O . ALA A 1 84 ? -22.153 2.980 7.216 1.00 97.56 84 ALA A O 1
ATOM 644 N N . LYS A 1 85 ? -20.160 2.512 8.147 1.00 95.94 85 LYS A N 1
ATOM 645 C CA . LYS A 1 85 ? -20.633 2.298 9.525 1.00 95.94 85 LYS A CA 1
ATOM 646 C C . LYS A 1 85 ? -20.631 3.574 10.376 1.00 95.94 85 LYS A C 1
ATOM 648 O O . LYS A 1 85 ? -20.974 3.521 11.551 1.00 95.94 85 LYS A O 1
ATOM 653 N N . GLY A 1 86 ? -20.246 4.716 9.803 1.00 96.69 86 GLY A N 1
ATOM 654 C CA . GLY A 1 86 ? -20.088 5.974 10.535 1.00 96.69 86 GLY A CA 1
ATOM 655 C C . GLY A 1 86 ? -18.799 6.056 11.358 1.00 96.69 86 GLY A C 1
ATOM 656 O O . GLY A 1 86 ? -18.686 6.922 12.221 1.00 96.69 86 GLY A O 1
ATOM 657 N N . GLU A 1 87 ? -17.823 5.181 11.105 1.00 95.62 87 GLU A N 1
ATOM 658 C CA . GLU A 1 87 ? -16.566 5.121 11.850 1.00 95.62 87 GLU A CA 1
ATOM 659 C C . GLU A 1 87 ? -15.429 5.802 11.079 1.00 95.62 87 GLU A C 1
ATOM 661 O O . GLU A 1 87 ? -15.277 5.641 9.865 1.00 95.62 87 GLU A O 1
ATOM 666 N N . HIS A 1 88 ? -14.580 6.537 11.798 1.00 94.94 88 HIS A N 1
ATOM 667 C CA . HIS A 1 88 ? -13.310 7.022 11.263 1.00 94.94 88 HIS A CA 1
ATOM 668 C C . HIS A 1 88 ? -12.235 5.939 11.415 1.00 94.94 88 HIS A C 1
ATOM 670 O O . HIS A 1 88 ? -11.991 5.465 12.525 1.00 94.94 88 HIS A O 1
ATOM 676 N N . CYS A 1 89 ? -11.564 5.579 10.319 1.00 97.31 89 CYS A N 1
ATOM 677 C CA . CYS A 1 89 ? -10.510 4.568 10.313 1.00 97.31 89 CYS A CA 1
ATOM 678 C C . CYS A 1 89 ? -9.125 5.222 10.277 1.00 97.31 89 CYS A C 1
ATOM 680 O O . CYS A 1 89 ? -8.815 5.978 9.359 1.00 97.31 89 CYS A O 1
ATOM 682 N N . ASN A 1 90 ? -8.286 4.911 11.264 1.00 97.56 90 ASN A N 1
ATOM 683 C CA . ASN A 1 90 ? -6.873 5.284 11.244 1.00 97.56 90 ASN A CA 1
ATOM 684 C C . ASN A 1 90 ? -6.088 4.286 10.391 1.00 97.56 90 ASN A C 1
ATOM 686 O O . ASN A 1 90 ? -6.411 3.101 10.395 1.00 97.56 90 ASN A O 1
ATOM 690 N N . VAL A 1 91 ? -5.037 4.734 9.704 1.00 98.25 91 VAL A N 1
ATOM 691 C CA . VAL A 1 91 ? -4.262 3.883 8.790 1.00 98.25 91 VAL A CA 1
ATOM 692 C C . VAL A 1 91 ? -2.786 3.909 9.158 1.00 98.25 91 VAL A C 1
ATOM 694 O O . VAL A 1 91 ? -2.205 4.974 9.355 1.00 98.25 91 VAL A O 1
ATOM 697 N N . VAL A 1 92 ? -2.172 2.730 9.206 1.00 98.50 92 VAL A N 1
ATOM 698 C CA . VAL A 1 92 ? -0.724 2.543 9.291 1.00 98.50 92 VAL A CA 1
ATOM 699 C C . VAL A 1 92 ? -0.304 1.659 8.127 1.00 98.50 92 VAL A C 1
ATOM 701 O O . VAL A 1 92 ? -0.811 0.551 7.977 1.00 98.50 92 VAL A O 1
ATOM 704 N N . VAL A 1 93 ? 0.630 2.139 7.308 1.00 98.31 93 VAL A N 1
ATOM 705 C CA . VAL A 1 93 ? 1.210 1.363 6.207 1.00 98.31 93 VAL A CA 1
ATOM 706 C C . VAL A 1 93 ? 2.688 1.147 6.500 1.00 98.31 93 VAL A C 1
ATOM 708 O O . VAL A 1 93 ? 3.448 2.099 6.667 1.00 98.31 93 VAL A O 1
ATOM 711 N N . CYS A 1 94 ? 3.088 -0.115 6.574 1.00 98.31 94 CYS A N 1
ATOM 712 C CA . CYS A 1 94 ? 4.453 -0.553 6.814 1.00 98.31 94 CYS A CA 1
ATOM 713 C C . CYS A 1 94 ? 4.951 -1.408 5.646 1.00 98.31 94 CYS A C 1
ATOM 715 O O . CYS A 1 94 ? 4.173 -1.846 4.795 1.00 98.31 94 CYS A O 1
ATOM 717 N N . GLY A 1 95 ? 6.256 -1.662 5.622 1.00 97.44 95 GLY A N 1
ATOM 718 C CA . GLY A 1 95 ? 6.835 -2.631 4.705 1.00 97.44 95 GLY A CA 1
ATOM 719 C C . GLY A 1 95 ? 8.168 -2.217 4.118 1.00 97.44 95 GLY A C 1
ATOM 720 O O . GLY A 1 95 ? 8.680 -1.127 4.378 1.00 97.44 95 GLY A O 1
ATOM 721 N N . ASP A 1 96 ? 8.696 -3.109 3.288 1.00 97.94 96 ASP A N 1
ATOM 722 C CA . ASP A 1 96 ? 9.811 -2.814 2.399 1.00 97.94 96 ASP A CA 1
ATOM 723 C C . ASP A 1 96 ? 9.266 -2.489 1.002 1.00 97.94 96 ASP A C 1
ATOM 725 O O . ASP A 1 96 ? 8.798 -3.354 0.256 1.00 97.94 96 ASP A O 1
ATOM 729 N N . PHE A 1 97 ? 9.297 -1.205 0.654 1.00 97.50 97 PHE A N 1
ATOM 730 C CA . PHE A 1 97 ? 8.809 -0.711 -0.632 1.00 97.50 97 PHE A CA 1
ATOM 731 C C . PHE A 1 97 ? 9.864 -0.804 -1.743 1.00 97.50 97 PHE A C 1
ATOM 733 O O . PHE A 1 97 ? 9.562 -0.480 -2.894 1.00 97.50 97 PHE A O 1
ATOM 740 N N . ASN A 1 98 ? 11.101 -1.211 -1.426 1.00 96.69 98 ASN A N 1
ATOM 741 C CA . ASN A 1 98 ? 12.229 -1.253 -2.357 1.00 96.69 98 ASN A CA 1
ATOM 742 C C . ASN A 1 98 ? 12.382 0.043 -3.179 1.00 96.69 98 ASN A C 1
ATOM 744 O O . ASN A 1 98 ? 12.639 0.018 -4.389 1.00 96.69 98 ASN A O 1
ATOM 748 N N . SER A 1 99 ? 12.180 1.185 -2.520 1.00 94.38 99 SER A N 1
ATOM 749 C CA . SER A 1 99 ? 12.266 2.530 -3.084 1.00 94.38 99 SER A CA 1
ATOM 750 C C . SER A 1 99 ? 12.886 3.468 -2.055 1.00 94.38 99 SER A C 1
ATOM 752 O O . SER A 1 99 ? 12.511 3.437 -0.886 1.00 94.38 99 SER A O 1
ATOM 754 N N . VAL A 1 100 ? 13.811 4.327 -2.482 1.00 94.25 100 VAL A N 1
ATOM 755 C CA . VAL A 1 100 ? 14.380 5.371 -1.612 1.00 94.25 100 VAL A CA 1
ATOM 756 C C . VAL A 1 100 ? 13.477 6.615 -1.563 1.00 94.25 100 VAL A C 1
ATOM 758 O O . VAL A 1 100 ? 12.624 6.781 -2.447 1.00 94.25 100 VAL A O 1
ATOM 761 N N . PRO A 1 101 ? 13.646 7.501 -0.561 1.00 94.25 101 PRO A N 1
ATOM 762 C CA . PRO A 1 101 ? 12.963 8.793 -0.532 1.00 94.25 101 PRO A CA 1
ATOM 763 C C . PRO A 1 101 ? 13.153 9.593 -1.828 1.00 94.25 101 PRO A C 1
ATOM 765 O O . PRO A 1 101 ? 14.167 9.457 -2.512 1.00 94.25 101 PRO A O 1
ATOM 768 N N . HIS A 1 102 ? 12.171 10.439 -2.151 1.00 89.38 102 HIS A N 1
ATOM 769 C CA . HIS A 1 102 ? 12.112 11.289 -3.357 1.00 89.38 102 HIS A CA 1
ATOM 770 C C . HIS A 1 102 ? 11.973 10.556 -4.704 1.00 89.38 102 HIS A C 1
ATOM 772 O O . HIS A 1 102 ? 11.867 11.207 -5.742 1.00 89.38 102 HIS A O 1
ATOM 778 N N . MET A 1 103 ? 11.926 9.222 -4.720 1.00 94.25 103 MET A N 1
ATOM 779 C CA . MET A 1 103 ? 11.554 8.482 -5.929 1.00 94.25 103 MET A CA 1
ATOM 780 C C . MET A 1 103 ? 10.049 8.616 -6.220 1.00 94.25 103 MET A C 1
ATOM 782 O O . MET A 1 103 ? 9.267 8.757 -5.280 1.00 94.25 103 MET A O 1
ATOM 786 N N . PRO A 1 104 ? 9.606 8.493 -7.486 1.00 95.25 104 PRO A N 1
ATOM 787 C CA . PRO A 1 104 ? 8.195 8.580 -7.870 1.00 95.25 104 PRO A CA 1
ATOM 788 C C . PRO A 1 104 ? 7.246 7.681 -7.065 1.00 95.25 104 PRO A C 1
ATOM 790 O O . PRO A 1 104 ? 6.166 8.122 -6.686 1.00 95.25 104 PRO A O 1
ATOM 793 N N . LEU A 1 105 ? 7.651 6.445 -6.750 1.00 95.44 105 LEU A N 1
ATOM 794 C CA . LEU A 1 105 ? 6.848 5.541 -5.920 1.00 95.44 105 LEU A CA 1
ATOM 795 C C . LEU A 1 105 ? 6.676 6.075 -4.493 1.00 95.44 105 LEU A C 1
ATOM 797 O O . LEU A 1 105 ? 5.575 6.047 -3.955 1.00 95.44 105 LEU A O 1
ATOM 801 N N . HIS A 1 106 ? 7.746 6.605 -3.897 1.00 95.12 106 HIS A N 1
ATOM 802 C CA . HIS A 1 106 ? 7.679 7.269 -2.596 1.00 95.12 106 HIS A CA 1
ATOM 803 C C . HIS A 1 106 ? 6.819 8.539 -2.661 1.00 95.12 106 HIS A C 1
ATOM 805 O O . HIS A 1 106 ? 6.016 8.764 -1.763 1.00 95.12 106 HIS A O 1
ATOM 811 N N . GLN A 1 107 ? 6.948 9.337 -3.728 1.00 95.06 107 GLN A N 1
ATOM 812 C CA . GLN A 1 107 ? 6.147 10.544 -3.949 1.00 95.06 107 GLN A CA 1
ATOM 813 C C . GLN A 1 107 ? 4.650 10.225 -3.935 1.00 95.06 107 GLN A C 1
ATOM 815 O O . GLN A 1 107 ? 3.916 10.864 -3.192 1.00 95.06 107 GLN A O 1
ATOM 820 N N . LEU A 1 108 ? 4.227 9.181 -4.658 1.00 96.62 108 LEU A N 1
ATOM 821 C CA . LEU A 1 108 ? 2.833 8.734 -4.664 1.00 96.62 108 LEU A CA 1
ATOM 822 C C . LEU A 1 108 ? 2.307 8.457 -3.248 1.00 96.62 108 LEU A C 1
ATOM 824 O O . LEU A 1 108 ? 1.182 8.830 -2.934 1.00 96.62 108 LEU A O 1
ATOM 828 N N . ILE A 1 109 ? 3.116 7.828 -2.391 1.00 95.81 109 ILE A N 1
ATOM 829 C CA . ILE A 1 109 ? 2.724 7.505 -1.012 1.00 95.81 109 ILE A CA 1
ATOM 830 C C . ILE A 1 109 ? 2.536 8.778 -0.179 1.00 95.81 109 ILE A C 1
ATOM 832 O O . ILE A 1 109 ? 1.585 8.864 0.592 1.00 95.81 109 ILE A O 1
ATOM 836 N N . ILE A 1 110 ? 3.433 9.760 -0.317 1.00 95.62 110 ILE A N 1
ATOM 837 C CA . ILE A 1 110 ? 3.425 10.955 0.540 1.00 95.62 110 ILE A CA 1
ATOM 838 C C . ILE A 1 110 ? 2.503 12.073 0.038 1.00 95.62 110 ILE A C 1
ATOM 840 O O . ILE A 1 110 ? 2.015 12.848 0.856 1.00 95.62 110 ILE A O 1
ATOM 844 N N . THR A 1 111 ? 2.268 12.186 -1.275 1.00 96.06 111 THR A N 1
ATOM 845 C CA . THR A 1 111 ? 1.421 13.243 -1.859 1.00 96.06 111 THR A CA 1
ATOM 846 C C . THR A 1 111 ? 0.077 12.741 -2.359 1.00 96.06 111 THR A C 1
ATOM 848 O O . THR A 1 111 ? -0.803 13.554 -2.622 1.00 96.06 111 THR A O 1
ATOM 851 N N . GLY A 1 112 ? -0.103 11.426 -2.502 1.00 95.69 112 GLY A N 1
ATOM 852 C CA . GLY A 1 112 ? -1.321 10.836 -3.059 1.00 95.69 112 GLY A CA 1
ATOM 853 C C . GLY A 1 112 ? -1.447 10.975 -4.578 1.00 95.69 112 GLY A C 1
ATOM 854 O O . GLY A 1 112 ? -2.466 10.585 -5.141 1.00 95.69 112 GLY A O 1
ATOM 855 N N . GLU A 1 113 ? -0.426 11.500 -5.260 1.00 95.31 113 GLU A N 1
ATOM 856 C CA . GLU A 1 113 ? -0.455 11.729 -6.704 1.00 95.31 113 GLU A CA 1
ATOM 857 C C . GLU A 1 113 ? 0.890 11.437 -7.371 1.00 95.31 113 GLU A C 1
ATOM 859 O O . GLU A 1 113 ? 1.960 11.614 -6.787 1.00 95.31 113 GLU A O 1
ATOM 864 N N . LEU A 1 114 ? 0.830 10.990 -8.627 1.00 95.06 114 LEU A N 1
ATOM 865 C CA . LEU A 1 114 ? 2.005 10.748 -9.453 1.00 95.06 114 LEU A CA 1
ATOM 866 C C . LEU A 1 114 ? 1.690 11.012 -10.926 1.00 95.06 114 LEU A C 1
ATOM 868 O O . LEU A 1 114 ? 0.838 10.351 -11.518 1.00 95.06 114 LEU A O 1
ATOM 872 N N . TYR A 1 115 ? 2.449 11.911 -11.548 1.00 93.69 115 TYR A N 1
ATOM 873 C CA . TYR A 1 115 ? 2.463 12.065 -12.999 1.00 93.69 115 TYR A CA 1
ATOM 874 C C . TYR A 1 115 ? 3.465 11.080 -13.617 1.00 93.69 115 TYR A C 1
ATOM 876 O O . TYR A 1 115 ? 4.677 11.240 -13.471 1.00 93.69 115 TYR A O 1
ATOM 884 N N . TYR A 1 116 ? 2.964 10.040 -14.290 1.00 92.50 116 TYR A N 1
ATOM 885 C CA . TYR A 1 116 ? 3.784 8.939 -14.821 1.00 92.50 116 TYR A CA 1
ATOM 886 C C . TYR A 1 116 ? 3.8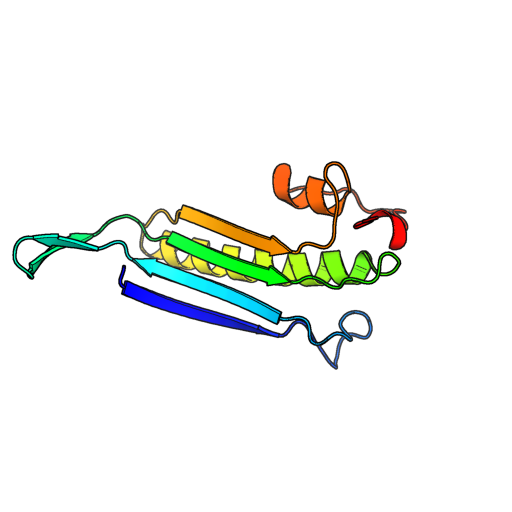70 8.899 -16.356 1.00 92.50 116 TYR A C 1
ATOM 888 O O . TYR A 1 116 ? 4.503 8.002 -16.916 1.00 92.50 116 TYR A O 1
ATOM 896 N N . GLN A 1 117 ? 3.252 9.847 -17.067 1.00 93.69 117 GLN A N 1
ATOM 897 C CA . GLN A 1 117 ? 3.301 9.874 -18.529 1.00 93.69 117 GLN A CA 1
ATOM 898 C C . GLN A 1 117 ? 4.742 10.086 -19.016 1.00 93.69 117 GLN A C 1
ATOM 900 O O . GLN A 1 117 ? 5.395 11.066 -18.665 1.00 93.69 117 GLN A O 1
ATOM 905 N N . GLY A 1 118 ? 5.237 9.151 -19.832 1.00 93.31 118 GLY A N 1
ATOM 906 C CA . GLY A 1 118 ? 6.613 9.165 -20.337 1.00 93.31 118 GLY A CA 1
ATOM 907 C C . GLY A 1 118 ? 7.680 8.790 -19.301 1.00 93.31 118 GLY A C 1
ATOM 908 O O . GLY A 1 118 ? 8.864 8.843 -19.624 1.00 93.31 118 GLY A O 1
ATOM 909 N N . LEU A 1 119 ? 7.294 8.395 -18.081 1.00 92.94 119 LEU A N 1
ATOM 910 C CA . LEU A 1 119 ? 8.230 8.000 -17.032 1.00 92.94 119 LEU A CA 1
ATOM 911 C C . LEU A 1 119 ? 8.759 6.576 -17.291 1.00 92.94 119 LEU A C 1
ATOM 913 O O . LEU A 1 119 ? 7.972 5.627 -17.319 1.00 92.94 119 LEU A O 1
ATOM 917 N N . PRO A 1 120 ? 10.081 6.375 -17.438 1.00 92.44 120 PRO A N 1
ATOM 918 C CA . PRO A 1 120 ? 10.643 5.039 -17.599 1.00 92.44 120 PRO A CA 1
ATOM 919 C C . PRO A 1 120 ? 10.425 4.173 -16.349 1.00 92.44 120 PRO A C 1
ATOM 921 O O . PRO A 1 120 ? 10.648 4.627 -15.225 1.00 92.44 120 PRO A O 1
ATOM 924 N N . ALA A 1 121 ? 10.069 2.896 -16.526 1.00 90.56 121 ALA A N 1
ATOM 925 C CA . ALA A 1 121 ? 9.783 1.975 -15.415 1.00 90.56 121 ALA A CA 1
ATOM 926 C C . ALA A 1 121 ? 10.936 1.867 -14.395 1.00 90.56 121 ALA A C 1
ATOM 928 O O . ALA A 1 121 ? 10.715 1.793 -13.186 1.00 90.56 121 ALA A O 1
ATOM 929 N N . ASN A 1 122 ? 12.185 1.928 -14.859 1.00 87.81 122 ASN A N 1
ATOM 930 C CA . ASN A 1 122 ? 13.384 1.891 -14.016 1.00 87.81 122 ASN A CA 1
ATOM 931 C C . ASN A 1 122 ? 13.637 3.186 -13.218 1.00 87.81 122 ASN A C 1
ATOM 933 O O . ASN A 1 122 ? 14.586 3.245 -12.438 1.00 87.81 122 ASN A O 1
ATOM 937 N N . MET A 1 123 ? 12.842 4.237 -13.425 1.00 89.25 123 MET A N 1
ATOM 938 C CA . MET A 1 123 ? 12.902 5.483 -12.660 1.00 89.25 123 MET A CA 1
ATOM 939 C C . MET A 1 123 ? 11.828 5.567 -11.577 1.00 89.25 123 MET A C 1
ATOM 941 O O . MET A 1 123 ? 11.886 6.488 -10.774 1.00 89.25 123 MET A O 1
ATOM 945 N N . VAL A 1 124 ? 10.891 4.619 -11.502 1.00 87.81 124 VAL A N 1
ATOM 946 C CA . VAL A 1 124 ? 9.760 4.697 -10.562 1.00 87.81 124 VAL A CA 1
ATOM 947 C C . VAL A 1 124 ? 10.159 4.332 -9.125 1.00 87.81 124 VAL A C 1
ATOM 949 O O . VAL A 1 124 ? 9.793 5.040 -8.193 1.00 87.81 124 VAL A O 1
ATOM 952 N N . GLY A 1 125 ? 10.939 3.262 -8.929 1.00 76.56 125 GLY A N 1
ATOM 953 C CA . GLY A 1 125 ? 11.282 2.726 -7.600 1.00 76.56 125 GLY A CA 1
ATOM 954 C C . GLY A 1 125 ? 12.740 2.280 -7.496 1.00 76.56 125 GLY A C 1
ATOM 955 O O . GLY A 1 125 ? 13.021 1.106 -7.228 1.00 76.56 125 GLY A O 1
ATOM 956 N N . LYS A 1 126 ? 13.676 3.196 -7.779 1.00 79.12 126 LYS A N 1
ATOM 957 C CA . LYS A 1 126 ? 15.110 2.928 -7.607 1.00 79.12 126 LYS A CA 1
ATOM 958 C C . LYS A 1 126 ? 15.440 2.746 -6.124 1.00 79.12 126 LYS A C 1
ATOM 960 O O . LYS A 1 126 ? 14.910 3.440 -5.259 1.00 79.12 126 LYS A O 1
ATOM 965 N N . HIS A 1 127 ? 16.354 1.829 -5.866 1.00 75.88 127 HIS A N 1
ATOM 966 C CA . HIS A 1 127 ? 17.036 1.613 -4.595 1.00 75.88 127 HIS A CA 1
ATOM 967 C C . HIS A 1 127 ? 18.506 1.315 -4.913 1.00 75.88 127 HIS A C 1
ATOM 969 O O . HIS A 1 127 ? 18.851 1.139 -6.088 1.00 75.88 127 HIS A O 1
ATOM 975 N N . LYS A 1 128 ? 19.363 1.397 -3.892 1.00 58.47 128 LYS A N 1
ATOM 976 C CA . LYS A 1 128 ? 20.800 1.142 -4.033 1.00 58.47 128 LYS A CA 1
ATOM 977 C C . LYS A 1 128 ? 21.080 -0.317 -4.367 1.00 58.47 128 LYS A C 1
ATOM 979 O O . LYS A 1 128 ? 20.327 -1.174 -3.858 1.00 58.47 128 LYS A O 1
#

InterPro domains:
  IPR036691 Endonuclease/exonuclease/phosphatase superfamily [G3DSA:3.60.10.10] (1-126)
  IPR036691 Endonuclease/exonuclease/phosphatase superfamily [SSF56219] (44-114)
  IPR050410 CCR4/nocturin mRNA turnover and transcription [PTHR12121] (3-121)

Foldseek 3Di:
DDWDDKDKAAQQDVVDPLSNDRWIKMKTKDWDFDDDPNDGPDIDFIEIEMETEADQDLQQQVNLLSVVVVRVVVVVVVQVVQVVVVTGYHYDYYYHSNADPPQQCNCCVPVVDGDCVVPRSSRRGHDD

Secondary structure (DSSP, 8-state):
-EEEEEEEEE---TT-TT-----EEEEEEEE-EEEETTEEEEEPPPEEEEEEE----TT-HHHHHHHHHHHHHHHHHHHHHHHHTTPPPEEEEEEE-S--TTSHHHHHHHHS----TT--GGGTS---

Organism: NCBI:txid1143690

pLDDT: mean 95.18, std 5.05, range [58.47, 98.81]

Radius of gyration: 17.08 Å; chains: 1; bounding box: 41×28×56 Å

Sequence (128 aa):
FAEVAVTKLEFFRPEMEMLDRHNVGIVLLLQPLVVQEAVVTAVGPPLCVANTHLLFNPKRGDVKLAQLAILLAEIDAVIKSCKAKGEHCNVVVCGDFNSVPHMPLHQLIITGELYYQGLPANMVGKHK